Protein AF-A0A0G4N3U8-F1 (afdb_monomer)

Structure (mmCIF, N/CA/C/O backbone):
data_AF-A0A0G4N3U8-F1
#
_entry.id   AF-A0A0G4N3U8-F1
#
loop_
_atom_site.group_PDB
_atom_site.id
_atom_site.type_symbol
_atom_site.label_atom_id
_atom_site.label_alt_id
_atom_site.label_comp_id
_atom_site.label_asym_id
_atom_site.label_entity_id
_atom_site.label_seq_id
_atom_site.pdbx_PDB_ins_code
_atom_site.Cartn_x
_atom_site.Cartn_y
_atom_site.Cartn_z
_atom_site.occupancy
_atom_site.B_iso_or_equiv
_atom_site.auth_seq_id
_atom_site.auth_comp_id
_atom_site.auth_asym_id
_atom_site.auth_atom_id
_atom_site.pdbx_PDB_model_num
ATOM 1 N N . MET A 1 1 ? 14.637 42.581 -46.687 1.00 46.03 1 MET A N 1
ATOM 2 C CA . MET A 1 1 ? 13.674 41.557 -46.227 1.00 46.03 1 MET A CA 1
ATOM 3 C C . MET A 1 1 ? 14.419 40.556 -45.351 1.00 46.03 1 MET A C 1
ATOM 5 O O . MET A 1 1 ? 14.887 39.548 -45.858 1.00 46.03 1 MET A O 1
ATOM 9 N N . GLY A 1 2 ? 14.628 40.880 -44.072 1.00 49.25 2 GLY A N 1
ATOM 10 C CA . GLY A 1 2 ? 15.218 39.960 -43.094 1.00 49.25 2 GLY A CA 1
ATOM 11 C C . GLY A 1 2 ? 14.094 39.354 -42.265 1.00 49.25 2 GLY A C 1
ATOM 12 O O . GLY A 1 2 ? 13.450 40.073 -41.507 1.00 49.25 2 GLY A O 1
ATOM 13 N N . LEU A 1 3 ? 13.803 38.072 -42.474 1.00 52.06 3 LEU A N 1
ATOM 14 C CA . LEU A 1 3 ? 12.827 37.337 -41.670 1.00 52.06 3 LEU A CA 1
ATOM 15 C C . LEU A 1 3 ? 13.401 37.130 -40.256 1.00 52.06 3 LEU A C 1
ATOM 17 O O . LEU A 1 3 ? 14.564 36.737 -40.140 1.00 52.06 3 LEU A O 1
ATOM 21 N N . PRO A 1 4 ? 12.632 37.391 -39.186 1.00 51.12 4 PRO A N 1
ATOM 22 C CA . PRO A 1 4 ? 13.095 37.165 -37.825 1.00 51.12 4 PRO A CA 1
ATOM 23 C C . PRO A 1 4 ? 13.199 35.661 -37.550 1.00 51.12 4 PRO A C 1
ATOM 25 O O . PRO A 1 4 ? 12.316 34.887 -37.924 1.00 51.12 4 PRO A O 1
ATOM 28 N N . LEU A 1 5 ? 14.282 35.258 -36.882 1.00 56.00 5 LEU A N 1
ATOM 29 C CA . LEU A 1 5 ? 14.479 33.905 -36.370 1.00 56.00 5 LEU A CA 1
ATOM 30 C C . LEU A 1 5 ? 13.333 33.561 -35.415 1.00 56.00 5 LEU A C 1
ATOM 32 O O . LEU A 1 5 ? 13.255 34.067 -34.296 1.00 56.00 5 LEU A O 1
ATOM 36 N N . ARG A 1 6 ? 12.430 32.700 -35.881 1.00 56.59 6 ARG A N 1
ATOM 37 C CA . ARG A 1 6 ? 11.424 32.051 -35.050 1.00 56.59 6 ARG A CA 1
ATOM 38 C C . ARG A 1 6 ? 12.175 31.045 -34.178 1.00 56.59 6 ARG A C 1
ATOM 40 O O . ARG A 1 6 ? 12.661 30.032 -34.665 1.00 56.59 6 ARG A O 1
ATOM 47 N N . MET A 1 7 ? 12.361 31.378 -32.907 1.00 58.47 7 MET A N 1
ATOM 48 C CA . MET A 1 7 ? 12.847 30.429 -31.910 1.00 58.47 7 MET A CA 1
ATOM 49 C C . MET A 1 7 ? 11.721 29.433 -31.641 1.00 58.47 7 MET A C 1
ATOM 51 O O . MET A 1 7 ? 10.834 29.680 -30.822 1.00 58.47 7 MET A O 1
ATOM 55 N N . ASP A 1 8 ? 11.731 28.328 -32.381 1.00 54.72 8 ASP A N 1
ATOM 56 C CA . ASP A 1 8 ? 10.876 27.183 -32.108 1.00 54.72 8 ASP A CA 1
ATOM 57 C C . ASP A 1 8 ? 11.315 26.590 -30.764 1.00 54.72 8 ASP A C 1
ATOM 59 O O . ASP A 1 8 ? 12.344 25.922 -30.646 1.00 54.72 8 ASP A O 1
ATOM 63 N N . ASN A 1 9 ? 10.554 26.905 -29.715 1.00 58.12 9 ASN A N 1
ATOM 64 C CA . ASN A 1 9 ? 10.715 26.353 -28.374 1.00 58.12 9 ASN A CA 1
ATOM 65 C C . ASN A 1 9 ? 10.353 24.858 -28.391 1.00 58.12 9 ASN A C 1
ATOM 67 O O . AS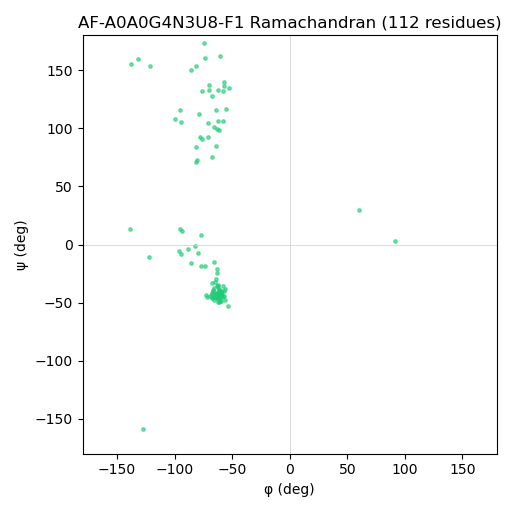N A 1 9 ? 9.285 24.454 -27.939 1.00 58.12 9 ASN A O 1
ATOM 71 N N . LEU A 1 10 ? 11.253 24.038 -28.936 1.00 55.03 10 LEU A N 1
ATOM 72 C CA . LEU A 1 10 ? 11.060 22.611 -29.206 1.00 55.03 10 LEU A CA 1
ATOM 73 C C . LEU A 1 10 ? 11.157 21.704 -27.961 1.00 55.03 10 LEU A C 1
ATOM 75 O O . LEU A 1 10 ? 11.188 20.487 -28.103 1.00 55.03 10 LEU A O 1
ATOM 79 N N . HIS A 1 11 ? 11.239 22.261 -26.747 1.00 54.69 11 HIS A N 1
ATOM 80 C CA . HIS A 1 11 ? 11.573 21.482 -25.543 1.00 54.69 11 HIS A CA 1
ATOM 81 C C . HIS A 1 11 ? 10.767 21.832 -24.284 1.00 54.69 11 HIS A C 1
ATOM 83 O O . HIS A 1 11 ? 11.128 21.391 -23.196 1.00 54.69 11 HIS A O 1
ATOM 89 N N . ALA A 1 12 ? 9.675 22.591 -24.390 1.00 53.66 12 ALA A N 1
ATOM 90 C CA . ALA A 1 12 ? 8.792 22.801 -23.245 1.00 53.66 12 ALA A CA 1
ATOM 91 C C . ALA A 1 12 ? 7.646 21.775 -23.287 1.00 53.66 12 ALA A C 1
ATOM 93 O O . ALA A 1 12 ? 6.741 21.937 -24.113 1.00 53.66 12 ALA A O 1
ATOM 94 N N . PRO A 1 13 ? 7.629 20.726 -22.433 1.00 53.69 13 PRO A N 1
ATOM 95 C CA . PRO A 1 13 ? 6.427 19.924 -22.262 1.00 53.69 13 PRO A CA 1
ATOM 96 C C . PRO A 1 13 ? 5.343 20.841 -21.692 1.00 53.69 13 PRO A C 1
ATOM 98 O O . PRO A 1 13 ? 5.316 21.146 -20.503 1.00 53.69 13 PRO A O 1
ATOM 101 N N . THR A 1 14 ? 4.458 21.321 -22.564 1.00 56.72 14 THR A N 1
ATOM 102 C CA . THR A 1 14 ? 3.286 22.101 -22.170 1.00 56.72 14 THR A CA 1
ATOM 103 C C . THR A 1 14 ? 2.227 21.112 -21.708 1.00 56.72 14 THR A C 1
ATOM 105 O O . THR A 1 14 ? 1.265 20.824 -22.413 1.00 56.72 14 THR A O 1
ATOM 108 N N . VAL A 1 15 ? 2.444 20.527 -20.534 1.00 64.06 15 VAL A N 1
ATOM 109 C CA . VAL A 1 15 ? 1.376 19.860 -19.795 1.00 64.06 15 VAL A CA 1
ATOM 110 C C . VAL A 1 15 ? 0.835 20.875 -18.791 1.00 64.06 15 VAL A C 1
ATOM 112 O O . VAL A 1 15 ? 1.586 21.329 -17.927 1.00 64.06 15 VAL A O 1
ATOM 115 N N . PRO A 1 16 ? -0.432 21.307 -18.904 1.00 53.03 16 PRO A N 1
ATOM 116 C CA . PRO A 1 16 ? -1.031 22.123 -17.865 1.00 53.03 16 PRO A CA 1
ATOM 117 C C . PRO A 1 16 ? -1.094 21.274 -16.594 1.00 53.03 16 PRO A C 1
ATOM 119 O O . PRO A 1 16 ? -1.776 20.249 -16.561 1.00 53.03 16 PRO A O 1
ATOM 122 N N . SER A 1 17 ? -0.364 21.678 -15.554 1.00 61.66 17 SER A N 1
ATOM 123 C CA . SER A 1 17 ? -0.541 21.119 -14.215 1.00 61.66 17 SER A CA 1
ATOM 124 C C . SER A 1 17 ? -1.970 21.418 -13.774 1.00 61.66 17 SER A C 1
ATOM 126 O O . SER A 1 17 ? -2.285 22.536 -13.366 1.00 61.66 17 SER A O 1
ATOM 128 N N . GLY A 1 18 ? -2.855 20.432 -13.917 1.00 64.25 18 GLY A N 1
ATOM 129 C CA . GLY A 1 18 ? -4.192 20.481 -13.340 1.00 64.25 18 GLY A CA 1
ATOM 130 C C . GLY A 1 18 ? -4.111 20.600 -11.814 1.00 64.25 18 GLY A C 1
ATOM 131 O O . GLY A 1 18 ? -3.059 20.320 -11.229 1.00 64.25 18 GLY A O 1
ATOM 132 N N . PRO A 1 19 ? -5.199 21.014 -11.144 1.00 58.19 19 PRO A N 1
ATOM 133 C CA . PRO A 1 19 ? -5.230 21.065 -9.690 1.00 58.19 19 PRO A CA 1
ATOM 134 C C . PRO A 1 19 ? -4.876 19.680 -9.148 1.00 58.19 19 PRO A C 1
ATOM 136 O O . PRO A 1 19 ? -5.583 18.702 -9.409 1.00 58.19 19 PRO A O 1
ATOM 139 N N . ALA A 1 20 ? -3.760 19.598 -8.423 1.00 57.44 20 ALA A N 1
ATOM 140 C CA . ALA A 1 20 ? -3.334 18.402 -7.719 1.00 57.44 20 ALA A CA 1
ATOM 141 C C . ALA A 1 20 ? -4.372 18.094 -6.632 1.00 57.44 20 ALA A C 1
ATOM 143 O O . ALA A 1 20 ? -4.264 18.533 -5.491 1.00 57.44 20 ALA A O 1
ATOM 144 N N . SER A 1 21 ? -5.430 17.393 -7.025 1.00 52.28 21 SER A N 1
ATOM 145 C CA . SER A 1 21 ? -6.526 16.994 -6.154 1.00 52.28 21 SER A CA 1
ATOM 146 C C . SER A 1 21 ? -6.072 15.752 -5.403 1.00 52.28 21 SER A C 1
ATOM 148 O O . SER A 1 21 ? -6.494 14.640 -5.700 1.00 52.28 21 SER A O 1
ATOM 150 N N . PHE A 1 22 ? -5.132 15.926 -4.479 1.00 55.16 22 PHE A N 1
ATOM 151 C CA . PHE A 1 22 ? -4.888 14.912 -3.468 1.00 55.16 22 PHE A CA 1
ATOM 152 C C . PHE A 1 22 ? -5.988 15.087 -2.420 1.00 55.16 22 PHE A C 1
ATOM 154 O O . PHE A 1 22 ? -6.010 16.131 -1.765 1.00 55.16 22 PHE A O 1
ATOM 161 N N . PRO A 1 23 ? -6.931 14.139 -2.267 1.00 52.78 23 PRO A N 1
ATOM 162 C CA . PRO A 1 23 ? -7.857 14.188 -1.148 1.00 52.78 23 PRO A CA 1
ATOM 163 C C . PRO A 1 23 ? -7.034 14.063 0.140 1.00 52.78 23 PRO A C 1
ATOM 165 O O . PRO A 1 23 ? -6.476 13.014 0.441 1.00 52.78 23 PRO A O 1
ATOM 168 N N . THR A 1 24 ? -6.895 15.172 0.862 1.00 57.38 24 THR A N 1
ATOM 169 C CA . THR A 1 24 ? -6.122 15.290 2.109 1.00 57.38 24 THR A CA 1
ATOM 170 C C . THR A 1 24 ? -6.983 15.132 3.359 1.00 57.38 24 THR A C 1
ATOM 172 O O . THR A 1 24 ? -6.527 15.437 4.460 1.00 57.38 24 THR A O 1
ATOM 175 N N . SER A 1 25 ? -8.220 14.643 3.241 1.00 61.94 25 SER A N 1
ATOM 176 C CA . SER A 1 25 ? -9.000 14.271 4.420 1.00 61.94 25 SER A CA 1
ATOM 177 C C . SER A 1 25 ? -8.505 12.921 4.929 1.00 61.94 25 SER A C 1
ATOM 179 O O . SER A 1 25 ? -8.941 11.871 4.462 1.00 61.94 25 SER A O 1
ATOM 181 N N . LYS A 1 26 ? -7.554 12.963 5.861 1.00 69.44 26 LYS A N 1
ATOM 182 C CA . LYS A 1 26 ? -7.150 11.796 6.644 1.00 69.44 26 LYS A CA 1
ATOM 183 C C . LYS A 1 26 ? -8.387 11.257 7.376 1.00 69.44 26 LYS A C 1
ATOM 185 O O . LYS A 1 26 ? -9.139 12.050 7.939 1.00 69.44 26 LYS A O 1
ATOM 190 N N . GLU A 1 27 ? -8.632 9.951 7.321 1.00 79.38 27 GLU A N 1
ATOM 191 C CA . GLU A 1 27 ? -9.798 9.353 7.979 1.00 79.38 27 GLU A CA 1
ATOM 192 C C . GLU A 1 27 ? -9.678 9.451 9.508 1.00 79.38 27 GLU A C 1
ATOM 194 O O . GLU A 1 27 ? -8.671 9.071 10.107 1.00 79.38 27 GLU A O 1
ATOM 199 N N . ASP A 1 28 ? -10.723 9.981 10.148 1.00 87.44 28 ASP A N 1
ATOM 200 C CA . ASP A 1 28 ? -10.811 10.097 11.604 1.00 87.44 28 ASP A CA 1
ATOM 201 C C . ASP A 1 28 ? -11.269 8.760 12.216 1.00 87.44 28 ASP A C 1
ATOM 203 O O . ASP A 1 28 ? -12.450 8.568 12.519 1.00 87.44 28 ASP A O 1
ATOM 207 N N . TYR A 1 29 ? -10.337 7.832 12.446 1.00 90.56 29 TYR A N 1
ATOM 208 C CA . TYR A 1 29 ? -10.652 6.496 12.984 1.00 90.56 29 TYR A CA 1
ATOM 209 C C . TYR A 1 29 ? -11.254 6.504 14.400 1.00 90.56 29 TYR A C 1
ATOM 211 O O . TYR A 1 29 ? -11.916 5.553 14.799 1.00 90.56 29 TYR A O 1
ATOM 219 N N . THR A 1 30 ? -11.064 7.577 15.172 1.00 88.25 30 THR A N 1
ATOM 220 C CA . THR A 1 30 ? -11.530 7.689 16.570 1.00 88.25 30 THR A CA 1
ATOM 221 C C . THR A 1 30 ? -13.049 7.709 16.731 1.00 88.25 30 THR A C 1
ATOM 223 O O . THR A 1 30 ? -13.544 7.560 17.845 1.00 88.25 30 THR A O 1
ATOM 226 N N . LYS A 1 31 ? -13.792 7.935 15.643 1.00 89.12 31 LYS A N 1
ATOM 227 C CA . LYS A 1 31 ? -15.261 7.988 15.639 1.00 89.12 31 LYS A CA 1
ATOM 228 C C . LYS A 1 31 ? -15.900 6.645 15.275 1.00 89.12 31 LYS A C 1
ATOM 230 O O . LYS A 1 31 ? -17.119 6.527 15.358 1.00 89.12 31 LYS A O 1
ATOM 235 N N . LEU A 1 32 ? -15.100 5.670 14.848 1.00 90.88 32 LEU A N 1
ATOM 236 C CA . LEU A 1 32 ? -15.572 4.376 14.370 1.00 90.88 32 LEU A CA 1
ATOM 237 C C . LEU A 1 32 ? -15.770 3.393 15.523 1.00 90.88 32 LEU A C 1
ATOM 239 O O . LEU A 1 32 ? -15.074 3.419 16.537 1.00 90.88 32 LEU A O 1
ATOM 243 N N . THR A 1 33 ? -16.713 2.480 15.341 1.00 91.50 33 THR A N 1
ATOM 244 C CA . THR A 1 33 ? -16.886 1.320 16.213 1.00 91.50 33 THR A CA 1
ATOM 245 C C . THR A 1 33 ? -15.791 0.279 15.963 1.00 91.50 33 THR A C 1
ATOM 247 O O . THR A 1 33 ? -15.181 0.226 14.895 1.00 91.50 33 THR A O 1
ATOM 250 N N . TYR A 1 34 ? -15.568 -0.623 16.925 1.00 90.25 34 TYR A N 1
ATOM 251 C CA . TYR A 1 34 ? -14.584 -1.706 16.777 1.00 90.25 34 TYR A CA 1
ATOM 252 C C . TYR A 1 34 ? -14.832 -2.586 15.537 1.00 90.25 34 TYR A C 1
ATOM 254 O O . TYR A 1 34 ? -13.886 -2.976 14.857 1.00 90.25 34 TYR A O 1
ATOM 262 N N . LEU A 1 35 ? -16.100 -2.876 15.214 1.00 93.12 35 LEU A N 1
ATOM 263 C CA . LEU A 1 35 ? -16.451 -3.674 14.034 1.00 93.12 35 LEU A CA 1
ATOM 264 C C . LEU A 1 35 ? -16.102 -2.949 12.728 1.00 93.12 35 LEU A C 1
ATOM 266 O O . LEU A 1 35 ? -15.596 -3.578 11.800 1.00 93.12 35 LEU A O 1
ATOM 270 N N . GLU A 1 36 ? -16.322 -1.636 12.666 1.00 94.56 36 GLU A N 1
ATOM 271 C CA . GLU A 1 36 ? -15.945 -0.815 11.511 1.00 94.56 36 GLU A CA 1
ATOM 272 C C . GLU A 1 36 ? -14.422 -0.718 11.365 1.00 94.56 36 GLU A C 1
ATOM 274 O O . GLU A 1 36 ? -13.905 -0.895 10.263 1.00 94.56 36 GLU A O 1
ATOM 279 N N . LEU A 1 37 ? -13.692 -0.533 12.472 1.00 94.88 37 LEU A N 1
ATOM 280 C CA . LEU A 1 37 ? -12.224 -0.550 12.480 1.00 94.88 37 LEU A CA 1
ATOM 281 C C . LEU A 1 37 ? -11.672 -1.889 11.973 1.00 94.88 37 LEU A C 1
ATOM 283 O O . LEU A 1 37 ? -10.732 -1.916 11.179 1.00 94.88 37 LEU A O 1
ATOM 287 N N . GLN A 1 38 ? -12.275 -3.006 12.385 1.00 94.94 38 GLN A N 1
ATOM 288 C CA . GLN A 1 38 ? -11.880 -4.335 11.923 1.00 94.94 38 GLN A CA 1
ATOM 289 C C . GLN A 1 38 ? -12.163 -4.533 10.425 1.00 94.94 38 GLN A C 1
ATOM 291 O O . GLN A 1 38 ? -11.336 -5.110 9.717 1.00 94.94 38 GLN A O 1
ATOM 296 N N . ALA A 1 39 ? -13.302 -4.045 9.926 1.00 96.12 39 ALA A N 1
ATOM 297 C CA . ALA A 1 39 ? -13.627 -4.100 8.503 1.00 96.12 39 ALA A CA 1
ATOM 298 C C . ALA A 1 39 ? -12.635 -3.275 7.664 1.00 96.12 39 ALA A C 1
ATOM 300 O O . ALA A 1 39 ? -12.103 -3.776 6.671 1.00 96.12 39 ALA A O 1
ATOM 301 N N . GLN A 1 40 ? -12.323 -2.052 8.101 1.00 95.88 40 GLN A N 1
ATOM 302 C CA . GLN A 1 40 ? -11.330 -1.198 7.445 1.00 95.88 40 GLN A CA 1
ATOM 303 C C . GLN A 1 40 ? -9.933 -1.823 7.454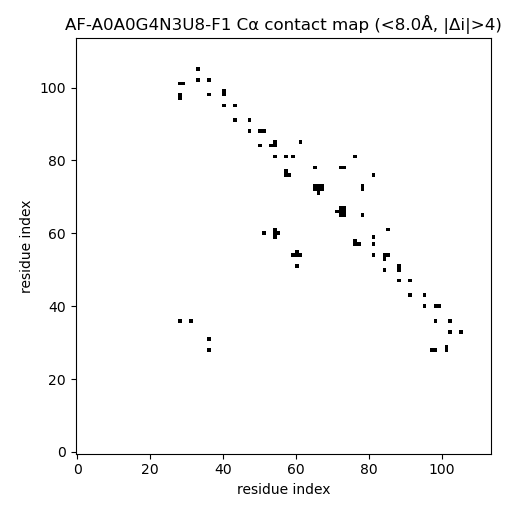 1.00 95.88 40 GLN A C 1
ATOM 305 O O . GLN A 1 40 ? -9.251 -1.812 6.429 1.00 95.88 40 GLN A O 1
ATOM 310 N N . LYS A 1 41 ? -9.526 -2.439 8.569 1.00 96.75 41 LYS A N 1
ATOM 311 C CA . LYS A 1 41 ? -8.280 -3.208 8.646 1.00 96.75 41 LYS A CA 1
ATOM 312 C C . LYS A 1 41 ? -8.206 -4.267 7.540 1.00 96.75 41 LYS A C 1
ATOM 314 O O . LYS A 1 41 ? -7.228 -4.293 6.796 1.00 96.75 41 LYS A O 1
ATOM 319 N N . ILE A 1 42 ? -9.234 -5.108 7.413 1.00 97.81 42 ILE A N 1
ATOM 320 C CA . ILE A 1 42 ? -9.257 -6.194 6.419 1.00 97.81 42 ILE A CA 1
ATOM 321 C C . ILE A 1 42 ? -9.186 -5.624 4.999 1.00 97.81 42 ILE A C 1
ATOM 323 O O . ILE A 1 42 ? -8.472 -6.160 4.149 1.00 97.81 42 ILE A O 1
ATOM 327 N N . GLN A 1 43 ? -9.892 -4.522 4.739 1.00 97.19 43 GLN A N 1
ATOM 328 C CA . GLN A 1 43 ? -9.852 -3.844 3.447 1.00 97.19 43 GLN A CA 1
ATOM 329 C C . GLN A 1 43 ? -8.436 -3.352 3.111 1.00 97.19 43 GLN A C 1
ATOM 331 O O . GLN A 1 43 ? -7.941 -3.639 2.020 1.00 97.19 43 GLN A O 1
ATOM 336 N N . MET A 1 44 ? -7.764 -2.665 4.041 1.00 97.38 44 MET A N 1
ATOM 337 C CA . MET 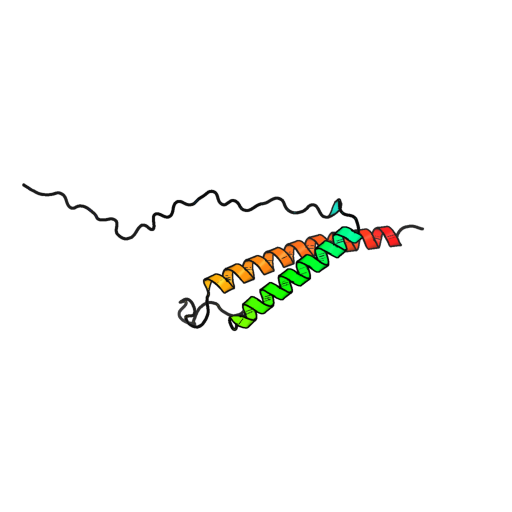A 1 44 ? -6.396 -2.175 3.834 1.00 97.38 44 MET A CA 1
ATOM 338 C C . MET A 1 44 ? -5.401 -3.324 3.641 1.00 97.38 44 MET A C 1
ATOM 340 O O . MET A 1 44 ? -4.543 -3.250 2.763 1.00 97.38 44 MET A O 1
ATOM 344 N N . GLU A 1 45 ? -5.514 -4.401 4.424 1.00 97.94 45 GLU A N 1
ATOM 345 C CA . GLU A 1 45 ? -4.673 -5.598 4.285 1.00 97.94 45 GLU A CA 1
ATOM 346 C C . GLU A 1 45 ? -4.857 -6.257 2.913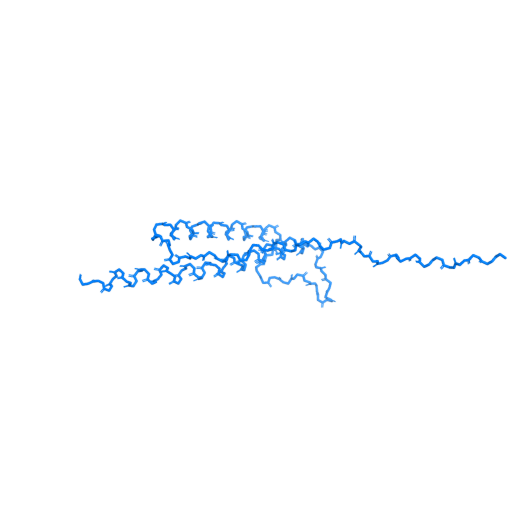 1.00 97.94 45 GLU A C 1
ATOM 348 O O . GLU A 1 45 ? -3.874 -6.574 2.238 1.00 97.94 45 GLU A O 1
ATOM 353 N N . THR A 1 46 ? -6.106 -6.383 2.461 1.00 98.38 46 THR A N 1
ATOM 354 C CA . THR A 1 46 ? -6.442 -6.941 1.145 1.00 98.38 46 THR A CA 1
ATOM 355 C C . THR A 1 46 ? -5.882 -6.075 0.017 1.00 98.38 46 THR A C 1
ATOM 357 O O . THR A 1 46 ? -5.280 -6.593 -0.925 1.00 98.38 46 THR A O 1
ATOM 360 N N . GLU A 1 47 ? -6.023 -4.750 0.114 1.00 97.88 47 GLU A N 1
ATOM 361 C CA . GLU A 1 47 ? -5.481 -3.823 -0.882 1.00 97.88 47 GLU A CA 1
ATOM 362 C C . GLU A 1 47 ? -3.946 -3.874 -0.920 1.00 97.88 47 GLU A C 1
ATOM 364 O O . GLU A 1 47 ? -3.352 -3.978 -1.995 1.00 97.88 47 GLU A O 1
ATOM 369 N N . MET A 1 48 ? -3.283 -3.878 0.242 1.00 98.19 48 MET A N 1
ATOM 370 C CA . MET A 1 48 ? -1.827 -4.028 0.324 1.00 98.19 48 MET A CA 1
ATOM 371 C C . MET A 1 48 ? -1.349 -5.350 -0.286 1.00 98.19 48 MET A C 1
ATOM 373 O O . MET A 1 48 ? -0.320 -5.365 -0.968 1.00 98.19 48 MET A O 1
ATOM 377 N N . GLN A 1 49 ? -2.077 -6.449 -0.072 1.00 98.19 49 GLN A N 1
ATOM 378 C CA . GLN A 1 49 ? -1.752 -7.749 -0.657 1.00 98.19 49 GLN A CA 1
ATOM 379 C C . GLN A 1 49 ? -1.899 -7.728 -2.182 1.00 98.19 49 GLN A C 1
ATOM 381 O O . GLN A 1 49 ? -0.993 -8.173 -2.888 1.00 98.19 49 GLN A O 1
ATOM 386 N N . ALA A 1 50 ? -2.988 -7.154 -2.699 1.00 98.31 50 ALA A N 1
ATOM 387 C CA . ALA A 1 50 ? -3.206 -7.017 -4.136 1.00 98.31 50 ALA A CA 1
ATOM 388 C C . ALA A 1 50 ? -2.106 -6.174 -4.803 1.00 98.31 50 ALA A C 1
ATOM 390 O O . ALA A 1 50 ? -1.542 -6.573 -5.821 1.00 98.31 50 ALA A O 1
ATOM 391 N N . LEU A 1 51 ? -1.737 -5.039 -4.205 1.00 98.19 51 LEU A N 1
ATOM 392 C CA . LEU A 1 51 ? -0.663 -4.182 -4.716 1.00 98.19 51 LEU A CA 1
ATOM 393 C C . LEU A 1 51 ? 0.714 -4.851 -4.619 1.00 98.19 51 LEU A C 1
ATOM 395 O O . LEU A 1 51 ? 1.554 -4.645 -5.493 1.00 98.19 51 LEU A O 1
ATOM 399 N N . SER A 1 52 ? 0.949 -5.671 -3.592 1.00 97.81 52 SER A N 1
ATOM 400 C CA . SER A 1 52 ? 2.186 -6.453 -3.479 1.00 97.81 52 SER A CA 1
ATOM 401 C C . SER A 1 52 ? 2.290 -7.487 -4.603 1.00 97.81 52 SER A C 1
ATOM 403 O O . SER A 1 52 ? 3.330 -7.564 -5.247 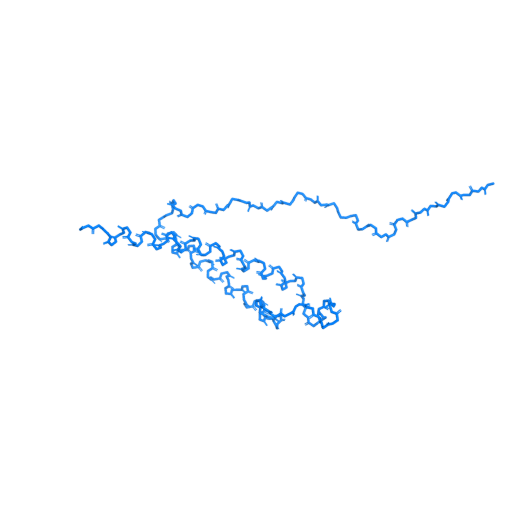1.00 97.81 52 SER A O 1
ATOM 405 N N . ALA A 1 53 ? 1.192 -8.172 -4.939 1.00 97.81 53 ALA A N 1
ATOM 406 C CA . ALA A 1 53 ? 1.152 -9.085 -6.082 1.00 97.81 53 ALA A CA 1
ATOM 407 C C . ALA A 1 53 ? 1.412 -8.366 -7.421 1.00 97.81 53 ALA A C 1
ATOM 409 O O . ALA A 1 53 ? 2.067 -8.916 -8.308 1.00 97.81 53 ALA A O 1
ATOM 410 N N . VAL A 1 54 ? 0.961 -7.111 -7.565 1.00 96.94 54 VAL A N 1
ATOM 411 C CA . VAL A 1 54 ? 1.330 -6.275 -8.719 1.00 96.94 54 VAL A CA 1
ATOM 412 C C . VAL A 1 54 ? 2.844 -6.060 -8.759 1.00 96.94 54 VAL A C 1
ATOM 414 O O . VAL A 1 54 ? 3.442 -6.246 -9.813 1.00 96.94 54 VAL A O 1
ATOM 417 N N . LEU A 1 55 ? 3.492 -5.715 -7.643 1.00 97.56 55 LEU A N 1
ATOM 418 C CA . LEU A 1 55 ? 4.953 -5.553 -7.619 1.00 97.56 55 LEU A CA 1
ATOM 419 C C . LEU A 1 55 ? 5.690 -6.840 -8.010 1.00 97.56 55 LEU A C 1
ATOM 421 O O . LEU A 1 55 ? 6.614 -6.772 -8.828 1.00 97.56 55 LEU A O 1
ATOM 425 N N . ASP A 1 56 ? 5.237 -7.983 -7.492 1.00 96.94 56 ASP A N 1
ATOM 426 C CA . ASP A 1 56 ? 5.811 -9.298 -7.787 1.00 96.94 56 ASP A CA 1
ATOM 427 C C . ASP A 1 56 ? 5.704 -9.635 -9.282 1.00 96.94 56 ASP A C 1
ATOM 429 O O . ASP A 1 56 ? 6.664 -10.129 -9.874 1.00 96.94 56 ASP A O 1
ATOM 433 N N . SER A 1 57 ? 4.582 -9.287 -9.929 1.00 95.88 57 SER A N 1
ATOM 434 C CA . SER A 1 57 ? 4.399 -9.473 -11.379 1.00 95.88 57 SER A CA 1
ATOM 435 C C . SER A 1 57 ? 5.381 -8.659 -12.233 1.00 95.88 57 SER A C 1
ATOM 437 O O . SER A 1 57 ? 5.705 -9.054 -13.350 1.00 95.88 57 SER A O 1
ATOM 439 N N . HIS A 1 58 ? 5.903 -7.557 -11.684 1.0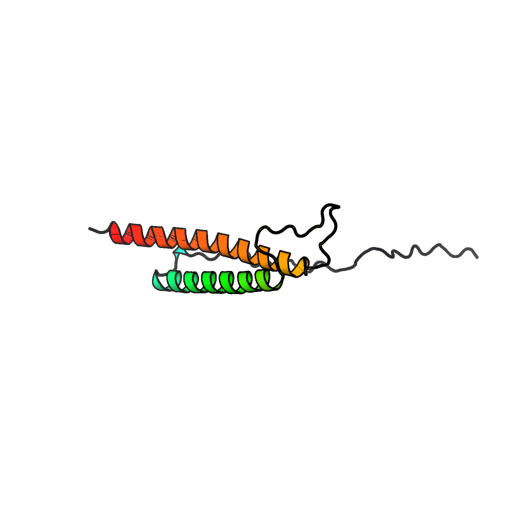0 92.44 58 HIS A N 1
ATOM 440 C CA . HIS A 1 58 ? 6.946 -6.722 -12.289 1.00 92.44 58 HIS A CA 1
ATOM 441 C C . HIS A 1 58 ? 8.362 -7.112 -11.834 1.00 92.44 58 HIS A C 1
ATOM 443 O O . HIS A 1 58 ? 9.306 -6.355 -12.043 1.00 92.44 58 HIS A O 1
ATOM 449 N N . GLY A 1 59 ? 8.536 -8.256 -11.159 1.00 94.19 59 GLY A N 1
ATOM 450 C CA . GLY A 1 59 ? 9.841 -8.700 -10.655 1.00 94.19 59 GLY A CA 1
ATOM 451 C C . GLY A 1 59 ? 10.465 -7.717 -9.657 1.00 94.19 59 GLY A C 1
ATOM 452 O O . GLY A 1 59 ? 11.689 -7.567 -9.588 1.00 94.19 59 GLY A O 1
ATOM 453 N N . SER A 1 60 ? 9.628 -6.993 -8.914 1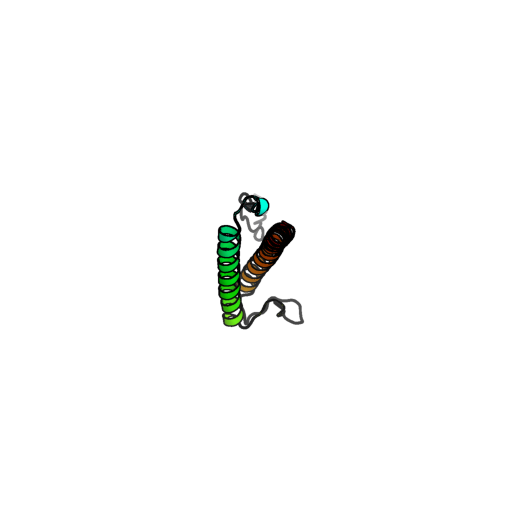.00 96.69 60 SER A N 1
ATOM 454 C CA . SER A 1 60 ? 10.040 -5.942 -7.988 1.00 96.69 60 SER A CA 1
ATOM 455 C C . SER A 1 60 ? 9.363 -6.121 -6.631 1.00 96.69 60 SER A C 1
ATOM 457 O O . SER A 1 60 ? 8.337 -6.769 -6.512 1.00 96.69 60 SER A O 1
ATOM 459 N N . ASN A 1 61 ? 9.927 -5.533 -5.584 1.00 97.00 61 ASN A N 1
ATOM 460 C CA . ASN A 1 61 ? 9.296 -5.469 -4.264 1.00 97.00 61 ASN A CA 1
ATOM 461 C C . ASN A 1 61 ? 9.276 -4.014 -3.775 1.00 97.00 61 ASN A C 1
ATOM 463 O O . ASN A 1 61 ? 9.365 -3.105 -4.593 1.00 97.00 61 ASN A O 1
ATOM 467 N N . MET A 1 62 ? 9.160 -3.743 -2.473 1.00 98.00 62 MET A N 1
ATOM 468 C CA . MET A 1 62 ? 9.163 -2.366 -1.943 1.00 98.00 62 MET A CA 1
ATOM 469 C C . MET A 1 62 ? 10.539 -1.678 -1.947 1.00 98.00 62 MET A C 1
ATOM 471 O O . MET A 1 62 ? 10.601 -0.454 -1.847 1.00 98.00 62 MET A O 1
ATOM 475 N N . THR A 1 63 ? 11.633 -2.431 -2.057 1.00 97.25 63 THR A N 1
ATOM 476 C CA . THR A 1 63 ? 13.011 -1.945 -1.872 1.00 97.25 63 THR A CA 1
ATOM 477 C C . THR A 1 63 ? 13.915 -2.162 -3.086 1.00 97.25 63 THR A C 1
ATOM 479 O O . THR A 1 63 ? 14.995 -1.579 -3.135 1.00 97.25 63 THR A O 1
ATOM 482 N N . THR A 1 64 ? 13.495 -2.942 -4.091 1.00 96.00 64 THR A N 1
ATOM 483 C CA . THR A 1 64 ? 14.274 -3.171 -5.320 1.00 96.00 64 THR A CA 1
ATOM 484 C C . THR A 1 64 ? 14.686 -1.839 -5.970 1.00 96.00 64 THR A C 1
ATOM 486 O O . THR A 1 64 ? 13.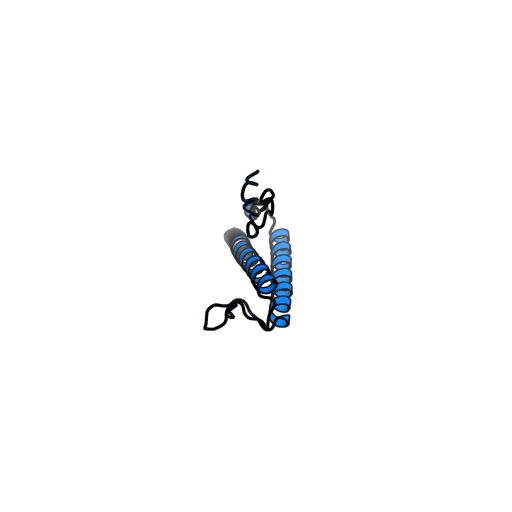826 -0.963 -6.130 1.00 96.00 64 THR A O 1
ATOM 489 N N . PRO A 1 65 ? 15.948 -1.668 -6.401 1.00 96.69 65 PRO A N 1
ATOM 490 C CA . PRO A 1 65 ? 16.363 -0.493 -7.161 1.00 96.69 65 PRO A CA 1
ATOM 491 C C . PRO A 1 65 ? 15.536 -0.317 -8.443 1.00 96.69 65 PRO A C 1
ATOM 493 O O . PRO A 1 65 ? 15.267 -1.284 -9.161 1.00 96.69 65 PRO A O 1
ATOM 496 N N . LEU A 1 66 ? 15.133 0.927 -8.719 1.00 96.62 66 LEU A N 1
ATOM 497 C CA . LEU A 1 66 ? 14.406 1.307 -9.942 1.00 96.62 66 LEU A CA 1
ATOM 498 C C . LEU A 1 66 ? 15.328 1.856 -11.034 1.00 96.62 66 LEU A C 1
ATOM 500 O O . LEU A 1 66 ? 14.887 2.119 -12.150 1.00 96.62 66 LEU A O 1
ATOM 504 N N . THR A 1 67 ? 16.606 2.019 -10.706 1.00 97.06 67 THR A N 1
ATOM 505 C CA . THR A 1 67 ? 17.638 2.510 -11.608 1.00 97.06 67 THR A CA 1
ATOM 506 C C . THR A 1 67 ? 18.753 1.489 -11.744 1.00 97.06 67 THR A C 1
ATOM 508 O O . THR A 1 67 ? 19.005 0.683 -10.844 1.00 97.06 67 THR A O 1
ATOM 511 N N . THR A 1 68 ? 19.431 1.536 -12.878 1.00 95.81 68 THR A N 1
ATOM 512 C CA . THR A 1 68 ? 20.690 0.843 -13.129 1.00 95.81 68 THR A CA 1
ATOM 513 C C . THR A 1 68 ? 21.846 1.541 -12.394 1.00 95.81 68 THR A C 1
ATOM 515 O O . THR A 1 68 ? 21.672 2.592 -11.768 1.00 95.81 68 THR A O 1
ATOM 518 N N . ARG A 1 69 ? 23.046 0.944 -12.417 1.00 95.88 69 ARG A N 1
ATOM 519 C CA . ARG A 1 69 ? 24.227 1.436 -11.673 1.00 95.88 69 ARG A CA 1
ATOM 520 C C . ARG A 1 69 ? 24.712 2.817 -12.134 1.00 95.88 69 ARG A C 1
ATOM 522 O O . ARG A 1 69 ? 25.277 3.564 -11.346 1.00 95.88 69 ARG A O 1
ATOM 529 N N . ASP A 1 70 ? 24.507 3.124 -13.401 1.00 95.94 70 ASP A N 1
ATOM 530 C CA . ASP A 1 70 ? 24.786 4.398 -14.067 1.00 95.94 70 ASP A CA 1
ATOM 531 C C . ASP A 1 70 ? 23.680 5.451 -13.857 1.00 95.94 70 ASP A C 1
ATOM 533 O O . ASP A 1 70 ? 23.831 6.589 -14.292 1.00 95.94 70 ASP A O 1
ATOM 537 N N . GLY A 1 71 ? 22.600 5.110 -13.142 1.00 95.50 71 GLY A N 1
ATOM 538 C CA . GLY A 1 71 ? 21.564 6.054 -12.713 1.00 95.50 71 GLY A CA 1
ATOM 539 C C . GLY A 1 71 ? 20.383 6.212 -13.671 1.00 95.50 71 GLY A C 1
ATOM 540 O O . GLY A 1 71 ? 19.484 7.002 -13.387 1.00 95.50 71 GLY A O 1
ATOM 541 N N . PHE A 1 72 ? 20.335 5.454 -14.769 1.00 96.69 72 PHE A N 1
ATOM 542 C CA . PHE A 1 72 ? 19.192 5.461 -15.685 1.00 96.69 72 PHE A CA 1
ATOM 543 C C . PHE A 1 72 ? 18.048 4.569 -15.173 1.00 96.69 72 PHE A C 1
ATOM 545 O O . PHE A 1 72 ? 18.294 3.630 -14.412 1.00 96.69 72 PHE A O 1
ATOM 552 N N . PRO A 1 73 ? 16.781 4.835 -15.548 1.00 97.06 73 PRO A N 1
ATOM 553 C CA . PRO A 1 73 ? 15.671 3.938 -15.242 1.00 97.06 73 PRO A CA 1
ATOM 554 C C . PRO A 1 73 ? 15.922 2.536 -15.800 1.00 97.06 73 PRO A C 1
ATOM 556 O O . PRO A 1 73 ? 16.418 2.378 -16.916 1.00 97.06 73 PRO A O 1
ATOM 559 N N . ARG A 1 74 ? 15.555 1.513 -15.032 1.00 96.12 74 ARG A N 1
ATOM 560 C CA . ARG A 1 74 ? 15.625 0.124 -15.492 1.00 96.12 74 ARG A CA 1
ATOM 561 C C . ARG A 1 74 ? 14.704 -0.105 -16.690 1.00 96.12 74 ARG A C 1
ATOM 563 O O . ARG A 1 74 ? 13.542 0.280 -16.654 1.00 96.12 74 ARG A O 1
ATOM 570 N N . ALA A 1 75 ? 15.230 -0.753 -17.726 1.00 95.69 75 ALA A N 1
ATOM 571 C CA . ALA A 1 75 ? 14.486 -1.061 -18.948 1.00 95.69 75 ALA A CA 1
ATOM 572 C C . ALA A 1 75 ? 13.687 -2.374 -18.859 1.00 95.69 75 ALA A C 1
ATOM 574 O O . ALA A 1 75 ? 12.819 -2.620 -19.688 1.00 95.69 75 ALA A O 1
ATOM 575 N N . ASP A 1 76 ? 13.988 -3.226 -17.877 1.00 94.19 76 ASP A N 1
ATOM 576 C CA . ASP A 1 76 ? 13.381 -4.547 -17.710 1.00 94.19 76 ASP A CA 1
ATOM 577 C C . ASP A 1 76 ? 12.090 -4.542 -16.872 1.00 94.19 76 ASP A C 1
ATOM 579 O O . ASP A 1 76 ? 11.446 -5.578 -16.742 1.00 94.19 76 ASP A O 1
ATOM 583 N N . ILE A 1 77 ? 11.699 -3.388 -16.321 1.00 94.44 77 ILE A N 1
ATOM 584 C CA . ILE A 1 77 ? 10.487 -3.219 -15.508 1.00 94.44 77 ILE A CA 1
ATOM 585 C C . ILE A 1 77 ? 9.762 -1.922 -15.872 1.00 94.44 77 ILE A C 1
ATOM 587 O O . ILE A 1 77 ? 10.388 -0.945 -16.285 1.00 94.44 77 ILE A O 1
ATOM 591 N N . ASP A 1 78 ? 8.452 -1.864 -15.626 1.00 95.56 78 ASP A N 1
ATOM 592 C CA . ASP A 1 78 ? 7.727 -0.594 -15.668 1.00 95.56 78 ASP A CA 1
ATOM 593 C C . ASP A 1 78 ? 8.014 0.220 -14.394 1.00 95.56 78 ASP A C 1
ATOM 595 O O . ASP A 1 78 ? 7.341 0.113 -13.364 1.00 95.56 78 ASP A O 1
ATOM 599 N N . VAL A 1 79 ? 9.052 1.057 -14.460 1.00 96.31 79 VAL A N 1
ATOM 600 C CA . VAL A 1 79 ? 9.482 1.914 -13.345 1.00 96.31 79 VAL A CA 1
ATOM 601 C C . VAL A 1 79 ? 8.365 2.848 -12.866 1.00 96.31 79 VAL A C 1
ATOM 603 O O . VAL A 1 79 ? 8.267 3.119 -11.664 1.00 96.31 79 VAL A O 1
ATOM 606 N N . ALA A 1 80 ? 7.517 3.345 -13.770 1.00 95.44 80 ALA A N 1
ATOM 607 C CA . ALA A 1 80 ? 6.456 4.286 -13.426 1.00 95.44 80 ALA A CA 1
ATOM 608 C C . ALA A 1 80 ? 5.332 3.590 -12.647 1.00 95.44 80 ALA A C 1
ATOM 610 O O . ALA A 1 80 ? 4.899 4.096 -11.600 1.00 95.44 80 ALA A O 1
ATOM 611 N N . GLN A 1 81 ? 4.913 2.407 -13.105 1.00 95.44 81 GLN A N 1
ATOM 612 C CA . GLN A 1 81 ? 3.929 1.585 -12.407 1.00 95.44 81 GLN A CA 1
ATOM 613 C C . GLN A 1 81 ? 4.456 1.155 -11.036 1.00 95.44 81 GLN A C 1
ATOM 615 O O . GLN A 1 81 ? 3.797 1.401 -10.026 1.00 95.44 81 GLN A O 1
ATOM 620 N N . VAL A 1 82 ? 5.679 0.616 -10.966 1.00 97.69 82 VAL A N 1
ATOM 621 C CA . VAL A 1 82 ? 6.293 0.187 -9.699 1.00 97.69 82 VAL A CA 1
ATOM 622 C C . VAL A 1 82 ? 6.372 1.344 -8.700 1.00 97.69 82 VAL A C 1
ATOM 624 O O . VAL A 1 82 ? 6.009 1.182 -7.533 1.00 97.69 82 VAL A O 1
ATOM 627 N N . ARG A 1 83 ? 6.793 2.538 -9.136 1.00 97.50 83 ARG A N 1
ATOM 628 C CA . ARG A 1 83 ? 6.869 3.720 -8.263 1.00 97.50 83 ARG A CA 1
ATOM 629 C C . ARG A 1 83 ? 5.500 4.111 -7.705 1.00 97.50 83 ARG A C 1
ATOM 631 O O . ARG A 1 83 ? 5.394 4.404 -6.513 1.00 97.50 83 ARG A O 1
ATOM 638 N N . THR A 1 84 ? 4.467 4.103 -8.542 1.00 97.25 84 THR A N 1
ATOM 639 C CA . THR A 1 84 ? 3.103 4.486 -8.147 1.00 97.25 84 THR A CA 1
ATOM 640 C C . THR A 1 84 ? 2.493 3.457 -7.196 1.00 97.25 84 THR A C 1
ATOM 642 O O . THR A 1 84 ? 1.964 3.823 -6.145 1.00 97.25 84 THR A O 1
ATOM 645 N N . THR A 1 85 ? 2.656 2.167 -7.496 1.00 97.75 85 THR A N 1
ATOM 646 C CA . THR A 1 85 ? 2.215 1.064 -6.634 1.00 97.75 85 THR A CA 1
ATOM 647 C C . THR A 1 85 ? 2.903 1.113 -5.268 1.00 97.75 85 THR A C 1
ATOM 649 O O . THR A 1 85 ? 2.232 1.027 -4.240 1.00 97.75 85 THR A O 1
ATOM 652 N N . ARG A 1 86 ? 4.224 1.350 -5.219 1.00 98.25 86 ARG A N 1
ATOM 653 C CA . ARG A 1 86 ? 4.951 1.533 -3.949 1.00 98.25 86 ARG A CA 1
ATOM 654 C C . ARG A 1 86 ? 4.428 2.718 -3.147 1.00 98.25 86 ARG A C 1
ATOM 656 O O . ARG A 1 86 ? 4.246 2.589 -1.940 1.00 98.25 86 ARG A O 1
ATOM 663 N N . ALA A 1 87 ? 4.183 3.858 -3.793 1.00 97.75 87 ALA A N 1
ATOM 664 C CA . ALA A 1 87 ? 3.646 5.034 -3.115 1.00 97.75 87 ALA A CA 1
ATOM 665 C C . ALA A 1 87 ? 2.279 4.737 -2.478 1.00 97.75 87 ALA A C 1
ATOM 667 O O . ALA A 1 87 ? 2.050 5.094 -1.324 1.00 97.75 87 ALA A O 1
ATOM 668 N N . ARG A 1 88 ? 1.404 4.007 -3.183 1.00 97.44 88 ARG A N 1
ATOM 669 C CA . ARG A 1 88 ? 0.110 3.579 -2.641 1.00 97.44 88 ARG A CA 1
ATOM 670 C C . ARG A 1 88 ? 0.265 2.662 -1.426 1.00 97.44 88 ARG A C 1
ATOM 672 O O . ARG A 1 88 ? -0.371 2.915 -0.409 1.00 97.44 88 ARG A O 1
ATOM 679 N N . ILE A 1 89 ? 1.149 1.663 -1.493 1.00 98.12 89 ILE A N 1
ATOM 680 C CA . ILE A 1 89 ? 1.435 0.774 -0.352 1.00 98.12 89 ILE A CA 1
ATOM 681 C C . ILE A 1 89 ? 1.981 1.566 0.844 1.00 98.12 89 ILE A C 1
ATOM 683 O O . ILE A 1 89 ? 1.611 1.284 1.979 1.00 98.12 89 ILE A O 1
ATOM 687 N N . ILE A 1 90 ? 2.855 2.554 0.622 1.00 97.94 90 ILE A N 1
ATOM 688 C CA . ILE A 1 90 ? 3.398 3.393 1.703 1.00 97.94 90 ILE A CA 1
ATOM 689 C C . ILE A 1 90 ? 2.281 4.166 2.406 1.00 97.94 90 ILE A C 1
ATOM 691 O O . ILE A 1 90 ? 2.246 4.173 3.635 1.00 97.94 90 ILE A O 1
ATOM 695 N N . HIS A 1 91 ? 1.364 4.778 1.653 1.00 95.94 91 HIS A N 1
ATOM 696 C CA . HIS A 1 91 ? 0.219 5.468 2.246 1.00 95.94 91 HIS A CA 1
ATOM 697 C C . HIS A 1 91 ? -0.658 4.502 3.049 1.00 95.94 91 HIS A C 1
ATOM 699 O O . HIS A 1 91 ? -0.858 4.736 4.235 1.00 95.94 91 HIS A O 1
ATOM 705 N N . LEU A 1 92 ? -1.032 3.354 2.471 1.00 97.12 92 LEU A N 1
ATOM 706 C CA . LEU A 1 92 ? -1.814 2.329 3.175 1.00 97.12 92 LEU A CA 1
ATOM 707 C C . LEU A 1 92 ? -1.135 1.841 4.460 1.00 97.12 92 LEU A C 1
ATOM 709 O O . LEU A 1 92 ? -1.800 1.646 5.467 1.00 97.12 92 LEU A O 1
ATOM 713 N N . ARG A 1 93 ? 0.192 1.665 4.463 1.00 97.44 93 ARG A N 1
ATOM 714 C CA . ARG A 1 93 ? 0.937 1.269 5.671 1.00 97.44 93 ARG A CA 1
ATOM 715 C C . ARG A 1 93 ? 0.898 2.338 6.758 1.00 97.44 93 ARG A C 1
ATOM 717 O O . ARG A 1 93 ? 0.836 1.993 7.937 1.00 97.44 93 ARG A O 1
ATOM 724 N N . ASN A 1 94 ? 0.961 3.612 6.377 1.00 96.12 94 ASN A N 1
ATOM 725 C CA . ASN A 1 94 ? 0.848 4.719 7.322 1.00 96.12 94 ASN A CA 1
ATOM 726 C C . ASN A 1 94 ? -0.570 4.790 7.902 1.00 96.12 94 ASN A C 1
ATOM 728 O O . ASN A 1 94 ? -0.722 4.867 9.118 1.00 96.12 94 ASN A O 1
ATOM 732 N N . ASP A 1 95 ? -1.584 4.676 7.048 1.00 95.31 95 ASP A N 1
ATOM 733 C CA . ASP A 1 95 ? -2.991 4.701 7.450 1.00 95.31 95 ASP A CA 1
ATOM 734 C C . ASP A 1 95 ? -3.338 3.502 8.343 1.00 95.31 95 ASP A C 1
ATOM 736 O O . ASP A 1 95 ? -3.947 3.665 9.398 1.00 95.31 95 ASP A O 1
ATOM 740 N N . TYR A 1 96 ? -2.844 2.311 7.998 1.00 96.81 96 TYR A N 1
ATOM 741 C CA . TYR A 1 96 ? -2.982 1.100 8.806 1.00 96.81 96 TYR A CA 1
ATOM 742 C C . TYR A 1 96 ? -2.361 1.257 10.197 1.00 96.81 96 TYR A C 1
ATOM 744 O O . TYR A 1 96 ? -2.930 0.812 11.194 1.00 96.81 96 TYR A O 1
ATOM 752 N N . LYS A 1 97 ? -1.193 1.907 10.293 1.00 96.94 97 LYS A N 1
ATOM 753 C CA . LYS A 1 97 ? -0.553 2.188 11.583 1.00 96.94 97 LYS A CA 1
ATOM 754 C C . LYS A 1 97 ? -1.428 3.098 12.450 1.00 96.94 97 LYS A C 1
ATOM 756 O O . LYS A 1 97 ? -1.559 2.840 13.646 1.00 96.94 97 LYS A O 1
ATOM 761 N N . ASP A 1 98 ? -2.021 4.127 11.853 1.00 95.56 98 ASP A N 1
ATOM 762 C CA . ASP A 1 98 ? -2.908 5.058 12.552 1.00 95.56 98 ASP A CA 1
ATOM 763 C C . ASP A 1 98 ? -4.210 4.365 12.999 1.00 95.56 98 ASP A C 1
ATOM 765 O O . ASP A 1 98 ? -4.623 4.521 14.150 1.00 95.56 98 ASP A O 1
ATOM 769 N N . LEU A 1 99 ? -4.802 3.523 12.144 1.00 95.81 99 LEU A N 1
ATOM 770 C CA . LEU A 1 99 ? -5.966 2.695 12.477 1.00 95.81 99 LEU A CA 1
ATOM 771 C C . LEU A 1 99 ? -5.664 1.751 13.646 1.00 95.81 99 LEU A C 1
ATOM 773 O O . LEU A 1 99 ? -6.416 1.696 14.620 1.00 95.81 99 LEU A O 1
ATOM 777 N N . MET A 1 100 ? -4.542 1.030 13.590 1.00 97.00 100 MET A N 1
ATOM 778 C CA . MET A 1 100 ? -4.170 0.073 14.635 1.00 97.00 100 MET A CA 1
ATOM 779 C C . MET A 1 100 ? -3.902 0.752 15.980 1.00 97.00 100 MET A C 1
ATOM 781 O O . MET A 1 100 ? -4.215 0.174 17.017 1.00 97.00 100 MET A O 1
ATOM 785 N N . ALA A 1 101 ? -3.389 1.987 15.991 1.00 96.00 101 ALA A N 1
ATOM 786 C CA . ALA A 1 101 ? -3.239 2.756 17.225 1.00 96.00 101 ALA A CA 1
ATOM 787 C C . ALA A 1 101 ? -4.592 3.039 17.906 1.00 96.00 101 ALA A C 1
ATOM 789 O O . ALA A 1 101 ? -4.684 3.014 19.135 1.00 96.00 101 ALA A O 1
ATOM 790 N N . VAL A 1 102 ? -5.649 3.275 17.121 1.00 94.88 102 VAL A N 1
ATOM 791 C CA . VAL A 1 102 ? -7.014 3.449 17.638 1.00 94.88 102 VAL A CA 1
ATOM 792 C C . VAL A 1 102 ? -7.594 2.119 18.120 1.00 94.88 102 VAL A C 1
ATOM 794 O O . VAL A 1 102 ? -8.144 2.068 19.219 1.00 94.88 102 VAL A O 1
ATOM 797 N N . VAL A 1 103 ? -7.403 1.029 17.369 1.00 94.62 103 VAL A N 1
ATOM 798 C CA . VAL 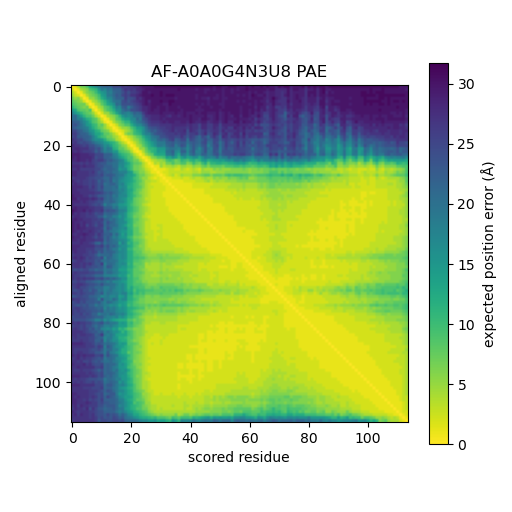A 1 103 ? -7.827 -0.322 17.786 1.00 94.62 103 VAL A CA 1
ATOM 799 C C . VAL A 1 103 ? -7.224 -0.707 19.138 1.00 94.62 103 VAL A C 1
ATOM 801 O O . VAL A 1 103 ? -7.957 -1.148 20.022 1.00 94.62 103 VAL A O 1
ATOM 804 N N . THR A 1 104 ? -5.917 -0.506 19.328 1.00 94.94 104 THR A N 1
ATOM 805 C CA . THR A 1 104 ? -5.244 -0.798 20.603 1.00 94.94 104 THR A CA 1
ATOM 806 C C . THR A 1 104 ? -5.860 -0.005 21.752 1.00 94.94 104 THR A C 1
ATOM 808 O O . THR A 1 104 ? -6.182 -0.587 22.782 1.00 94.94 104 THR A O 1
ATOM 811 N N . ARG A 1 105 ? -6.130 1.294 21.557 1.00 92.38 105 ARG A N 1
ATOM 812 C CA . ARG A 1 105 ? -6.776 2.128 22.582 1.00 92.38 105 ARG A CA 1
ATOM 813 C C . ARG A 1 105 ? -8.159 1.602 22.976 1.00 92.38 105 ARG A C 1
ATOM 815 O O . ARG A 1 105 ? -8.455 1.526 24.162 1.00 92.38 105 ARG A O 1
ATOM 822 N N . HIS A 1 106 ? -8.988 1.214 22.006 1.00 89.75 106 HIS A N 1
ATOM 823 C CA . HIS A 1 106 ? -10.307 0.637 22.293 1.00 89.75 106 HIS A CA 1
ATOM 824 C C . HIS A 1 106 ? -10.217 -0.661 23.101 1.00 89.75 106 HIS A C 1
ATOM 826 O O . HIS A 1 106 ? -11.048 -0.892 23.979 1.00 89.75 106 HIS A O 1
ATOM 832 N N . LEU A 1 107 ? -9.225 -1.507 22.806 1.00 90.81 107 LEU A N 1
ATOM 833 C CA . LEU A 1 107 ? -8.991 -2.733 23.566 1.00 90.81 107 LEU A CA 1
ATOM 834 C C . LEU A 1 107 ? -8.560 -2.412 25.000 1.00 90.81 107 LEU A C 1
ATOM 836 O O . LEU A 1 107 ? -9.152 -2.946 25.936 1.00 90.81 107 LEU A O 1
ATOM 840 N N . ASP A 1 108 ? -7.603 -1.502 25.177 1.00 92.12 108 ASP A N 1
ATOM 841 C CA . ASP A 1 108 ? -7.136 -1.079 26.500 1.00 92.12 108 ASP A CA 1
ATOM 842 C C . ASP A 1 108 ? -8.287 -0.505 27.346 1.00 92.12 108 ASP A C 1
ATOM 844 O O . ASP A 1 108 ? -8.468 -0.893 28.498 1.00 92.12 108 ASP A O 1
ATOM 848 N N . GLU A 1 109 ? -9.125 0.361 26.765 1.00 90.31 109 GLU A N 1
ATOM 849 C CA . GLU A 1 109 ? -10.309 0.924 27.429 1.00 90.31 109 GLU A CA 1
ATOM 850 C C . GLU A 1 109 ? -11.349 -0.139 27.804 1.00 90.31 109 GLU A C 1
ATOM 852 O O . GLU A 1 109 ? -12.016 -0.009 28.831 1.00 90.31 109 GLU A O 1
ATOM 857 N N . TYR A 1 110 ? -11.514 -1.179 26.983 1.00 89.31 110 TYR A N 1
ATOM 858 C CA . TYR A 1 110 ? -12.425 -2.284 27.272 1.00 89.31 110 TYR A CA 1
ATOM 859 C C . TYR A 1 110 ? -11.937 -3.115 28.465 1.00 89.31 110 TYR A C 1
ATOM 861 O O . TYR A 1 110 ? -12.727 -3.409 29.361 1.00 89.31 110 TYR A O 1
ATOM 869 N N . PHE A 1 111 ? -10.642 -3.446 28.511 1.00 92.75 111 PHE A N 1
ATOM 870 C CA . PHE A 1 111 ? -10.047 -4.228 29.601 1.00 92.75 111 PHE A CA 1
ATOM 871 C C . PHE A 1 111 ? -9.807 -3.424 30.888 1.00 92.75 111 PHE A C 1
ATOM 873 O O . PHE A 1 111 ? -9.661 -4.020 31.951 1.00 92.75 111 PHE A O 1
ATOM 880 N N . ALA A 1 112 ? -9.778 -2.091 30.819 1.00 93.62 112 ALA A N 1
ATOM 881 C CA . ALA A 1 112 ? -9.648 -1.219 31.987 1.00 93.62 112 ALA A CA 1
ATOM 882 C C . ALA A 1 112 ? -10.965 -1.011 32.762 1.00 93.62 112 ALA A C 1
ATOM 884 O O . ALA A 1 112 ? -10.954 -0.384 33.825 1.00 93.62 112 ALA A O 1
ATOM 885 N N . ARG A 1 113 ? -12.105 -1.492 32.245 1.00 83.25 113 ARG A N 1
ATOM 886 C CA . ARG A 1 113 ? -13.390 -1.431 32.959 1.00 83.25 113 ARG A CA 1
ATOM 887 C C . ARG A 1 113 ? -13.425 -2.503 34.065 1.00 83.25 113 ARG A C 1
ATOM 889 O O . ARG A 1 113 ? -13.061 -3.641 33.776 1.00 83.25 113 ARG A O 1
ATOM 896 N N . PRO A 1 114 ? -13.822 -2.143 35.301 1.00 69.38 114 PRO A N 1
ATOM 897 C CA . PRO A 1 114 ? -13.885 -3.067 36.434 1.00 69.38 114 PRO A CA 1
ATOM 898 C C . PRO A 1 114 ? -14.985 -4.124 36.293 1.00 69.38 114 PRO A C 1
ATOM 900 O O . PRO A 1 114 ? -15.995 -3.850 35.602 1.00 69.38 114 PRO A O 1
#

Foldseek 3Di:
DDDDDDPPPVDDPPDPPDPPPDPPPQDPLLVDDLVVLVVVLVVLVVLLVVLQVVQVVQVHGLDDDQADPVGHGDPSGDSVSNVVSSVVNVVSVVSSVVSVVSSVVVVVVVVPDD

Sequence (114 aa):
MGLPLRMDNLHAPTVPSGPASFPTSKEDYTKLTYLELQAQKIQMETEMQALSAVLDSHGSNMTTPLTTRDGFPRADIDVAQVRTTRARIIHLRNDYKDLMAVVTRHLDEYFARP

pLDDT: mean 86.05, std 16.78, range [46.03, 98.38]

Radius of gyration: 23.16 Å; Cα contacts (8 Å, |Δi|>4): 46; chains: 1; bounding box: 42×51×83 Å

InterPro domains:
  IPR035269 26S Proteasome non-ATPase regulatory subunit 9 [PTHR12651] (27-113)
  IPR040815 Nas2, N-terminal [PF18265] (36-112)

Nearest PDB structures (foldseek):
  6ejq-assembly1_G  TM=6.467E-01  e=1.485E+00  Thermus phage G20c
  6ejq-assembly1_E  TM=5.079E-01  e=4.405E+00  Thermus phage G20c

Solvent-accessible surface area (backbone atoms only — not comparable to full-atom values): 7238 Å² total; per-residue (Å²): 140,82,81,76,85,77,78,75,77,86,79,70,84,86,66,82,84,64,85,83,80,67,86,78,77,74,82,71,61,86,80,56,53,73,69,54,51,53,52,52,50,53,51,52,52,52,51,46,50,54,48,47,52,53,29,49,77,52,78,37,64,94,77,61,78,57,45,45,97,89,67,46,73,41,86,90,41,62,51,69,59,50,52,53,48,44,52,52,45,52,51,50,54,54,52,49,53,56,46,49,56,46,52,52,49,55,51,52,59,59,70,69,56,132

Mean predicted aligned error: 10.55 Å

Organism: Verticillium longisporum (NCBI:txid100787)

Secondary structure (DSSP, 8-state):
---------TT-----------------GGGS-HHHHHHHHHHHHHHHHHHHHHHHHTT--SSS-SB-TTSPBPSSS-HHHHHHHHHHHHHHHHHHHHHHHHHHHHHHHHHT--